Protein AF-A0A844EEK7-F1 (afdb_monomer_lite)

InterPro domains:
  IPR005046 Protein of unknown function DUF285 [PF03382] (4-53)
  IPR011889 Bacterial surface protein 26-residue repeat [TIGR02167] (5-18)
  IPR011889 Bacterial surface protein 26-residue repeat [TIGR02167] (20-44)
  IPR032675 Leucine-rich repeat domain superfamily [G3DSA:3.80.10.10] (2-76)

Radius of gyration: 12.38 Å; chains: 1; bounding box: 26×25×35 Å

Foldseek 3Di:
DDEDDCVPDDQQQPQELDLVQEQPAPAQEYECQNDACPNHPYQACVHPNVQNHAYYHYHPRDDDDPRNCDHDHDPPPDDD

Secondary structure (DSSP, 8-state):
-PPP--TT---TT--B-TTTTTT-TT--EEEETT---TT--B-TTTTTT-TT--EEEE-TT----TTS-PPPPPSSS---

Structure (mmCIF, N/CA/C/O backbone):
data_AF-A0A844EEK7-F1
#
_entry.id   AF-A0A844EEK7-F1
#
loop_
_atom_site.group_PDB
_atom_site.id
_atom_site.type_symbol
_atom_site.label_atom_id
_atom_site.label_alt_id
_atom_site.label_comp_id
_atom_site.label_asym_id
_atom_site.label_entity_id
_atom_site.label_seq_id
_atom_site.pdbx_PDB_ins_code
_atom_site.Cartn_x
_atom_site.Cartn_y
_atom_site.Cartn_z
_atom_site.occupancy
_atom_site.B_iso_or_equiv
_atom_site.auth_seq_id
_atom_site.auth_comp_id
_atom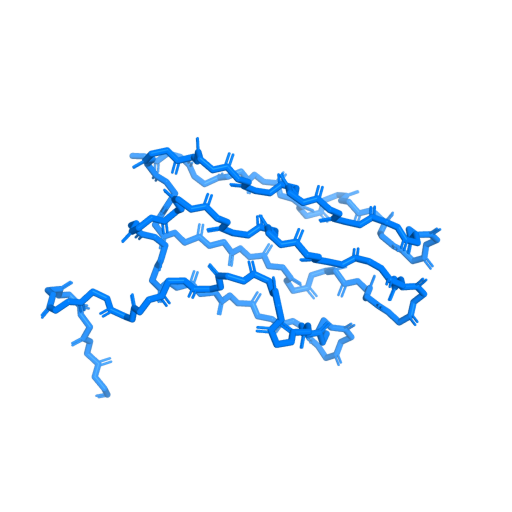_site.auth_asym_id
_atom_site.auth_atom_id
_atom_site.pdbx_PDB_model_num
ATOM 1 N N . PRO A 1 1 ? -15.853 2.956 10.737 1.00 55.03 1 PRO A N 1
ATOM 2 C CA . PRO A 1 1 ? -14.696 3.263 9.869 1.00 55.03 1 PRO A CA 1
ATOM 3 C C . PRO A 1 1 ? -14.877 2.640 8.482 1.00 55.03 1 PRO A C 1
ATOM 5 O O . PRO A 1 1 ? -15.137 1.446 8.378 1.00 55.03 1 PRO A O 1
ATOM 8 N N . GLU A 1 2 ? -14.829 3.470 7.443 1.00 64.56 2 GLU A N 1
ATOM 9 C CA . GLU A 1 2 ? -14.958 3.022 6.055 1.00 64.56 2 GLU A CA 1
ATOM 10 C C . GLU A 1 2 ? -13.582 2.600 5.533 1.00 64.56 2 GLU A C 1
ATOM 12 O O . GLU A 1 2 ? -12.598 3.320 5.706 1.00 64.56 2 GLU A O 1
ATOM 17 N N . ASN A 1 3 ? -13.505 1.413 4.931 1.00 79.06 3 ASN A N 1
ATOM 18 C CA . ASN A 1 3 ? -12.307 0.984 4.217 1.00 79.06 3 ASN A CA 1
ATOM 19 C C . ASN A 1 3 ? -12.339 1.590 2.808 1.00 79.06 3 ASN A C 1
ATOM 21 O O . ASN A 1 3 ? -13.410 1.594 2.195 1.00 79.06 3 ASN A O 1
ATOM 25 N N . PRO A 1 4 ? -11.204 2.064 2.269 1.00 86.69 4 PRO A N 1
ATOM 26 C CA . PRO A 1 4 ? -11.173 2.583 0.909 1.00 86.69 4 PRO A CA 1
ATOM 27 C C . PRO A 1 4 ? -11.519 1.476 -0.098 1.00 86.69 4 PRO A C 1
ATOM 29 O O . PRO A 1 4 ? -10.965 0.377 -0.034 1.00 86.69 4 PRO A O 1
ATOM 32 N N . ASP A 1 5 ? -12.413 1.770 -1.045 1.00 93.06 5 ASP A N 1
ATOM 33 C CA . ASP A 1 5 ? -12.643 0.900 -2.201 1.00 93.06 5 ASP A CA 1
ATOM 34 C C . ASP A 1 5 ? -11.518 1.103 -3.222 1.00 93.06 5 ASP A C 1
ATOM 36 O O . ASP A 1 5 ? -11.417 2.141 -3.879 1.00 93.06 5 ASP A O 1
ATOM 40 N N . LEU A 1 6 ? -10.658 0.093 -3.338 1.00 94.62 6 LEU A N 1
ATOM 41 C CA . LEU A 1 6 ? -9.511 0.082 -4.242 1.00 94.62 6 LEU A CA 1
ATOM 42 C C . LEU A 1 6 ? -9.711 -0.837 -5.450 1.00 94.62 6 LEU A C 1
ATOM 44 O O . LEU A 1 6 ? -8.788 -1.004 -6.247 1.00 94.62 6 LEU A O 1
ATOM 48 N N . SER A 1 7 ? -10.905 -1.409 -5.627 1.00 94.94 7 SER A N 1
ATOM 49 C CA . SER A 1 7 ? -11.185 -2.445 -6.635 1.00 94.94 7 SER A CA 1
ATOM 50 C C . SER A 1 7 ? -10.913 -2.007 -8.079 1.00 94.94 7 SER A C 1
ATOM 52 O O . SER A 1 7 ? -10.680 -2.841 -8.952 1.00 94.94 7 SER A O 1
ATOM 54 N N . ARG A 1 8 ? -10.912 -0.693 -8.338 1.00 96.50 8 ARG A N 1
ATOM 55 C CA . ARG A 1 8 ? -10.684 -0.099 -9.665 1.00 96.50 8 ARG A CA 1
ATOM 56 C C . ARG A 1 8 ? -9.236 0.314 -9.934 1.00 96.50 8 ARG A C 1
ATOM 58 O O . ARG A 1 8 ? -8.954 0.808 -11.024 1.00 96.50 8 ARG A O 1
ATOM 65 N N . PHE A 1 9 ? -8.331 0.153 -8.969 1.00 96.12 9 PHE A N 1
ATOM 66 C CA . PHE A 1 9 ? -6.925 0.505 -9.153 1.00 96.12 9 PHE A CA 1
ATOM 67 C C . PHE A 1 9 ? -6.240 -0.502 -10.080 1.00 96.12 9 PHE A C 1
ATOM 69 O O . PHE A 1 9 ? -6.263 -1.706 -9.834 1.00 96.12 9 PHE A O 1
ATOM 76 N N . ASP A 1 10 ? -5.600 0.013 -11.130 1.00 97.19 10 ASP A N 1
ATOM 77 C CA . ASP A 1 10 ? -4.689 -0.744 -11.985 1.00 97.19 10 ASP A CA 1
ATOM 78 C C . ASP A 1 10 ? -3.246 -0.405 -11.603 1.00 97.19 10 ASP A C 1
ATOM 80 O O . ASP A 1 10 ? -2.719 0.645 -11.974 1.00 97.19 10 ASP A O 1
ATOM 84 N N . THR A 1 11 ? -2.605 -1.289 -10.840 1.00 97.94 11 THR A N 1
ATOM 85 C CA . THR A 1 11 ? -1.240 -1.064 -10.344 1.00 97.94 11 THR A CA 1
ATOM 86 C C . THR A 1 11 ? -0.164 -1.719 -11.205 1.00 97.94 11 THR A C 1
ATOM 88 O O . THR A 1 11 ? 1.016 -1.605 -10.883 1.00 97.94 11 THR A O 1
ATOM 91 N N . ARG A 1 12 ? -0.520 -2.342 -12.339 1.00 97.88 12 ARG A N 1
ATOM 92 C CA . ARG A 1 12 ? 0.409 -3.143 -13.165 1.00 97.88 12 ARG A CA 1
ATOM 93 C C . ARG A 1 12 ? 1.613 -2.364 -13.686 1.00 97.88 12 ARG A C 1
ATOM 95 O O . ARG A 1 12 ? 2.606 -2.969 -14.064 1.00 97.88 12 ARG A O 1
ATOM 102 N N . LYS A 1 13 ? 1.536 -1.034 -13.751 1.00 98.25 13 LYS A N 1
ATOM 103 C CA . LYS A 1 13 ? 2.632 -0.157 -14.208 1.00 98.25 13 LYS A CA 1
ATOM 104 C C . LYS A 1 13 ? 3.240 0.692 -13.091 1.00 98.25 13 LYS A C 1
ATOM 106 O O . LYS A 1 13 ? 4.096 1.528 -13.367 1.00 98.25 13 LYS A O 1
ATOM 111 N N . VAL A 1 14 ? 2.779 0.529 -11.855 1.00 98.31 14 VAL A N 1
ATOM 112 C CA . VAL A 1 14 ? 3.268 1.314 -10.723 1.00 98.31 14 VAL A CA 1
ATOM 113 C C . VAL A 1 14 ? 4.650 0.805 -10.334 1.00 98.31 14 VAL A C 1
ATOM 115 O O . VAL A 1 14 ? 4.843 -0.389 -10.133 1.00 98.31 14 VAL A O 1
ATOM 118 N N . THR A 1 15 ? 5.604 1.725 -10.211 1.00 98.50 15 THR A N 1
ATOM 119 C CA . THR A 1 15 ? 6.972 1.426 -9.762 1.00 98.50 15 THR A CA 1
ATOM 120 C C . THR A 1 15 ? 7.244 1.910 -8.338 1.00 98.50 15 THR A C 1
ATOM 122 O O . THR A 1 15 ? 8.163 1.427 -7.683 1.00 98.50 15 THR A O 1
ATOM 125 N N . ASN A 1 16 ? 6.429 2.829 -7.816 1.00 98.31 16 ASN A N 1
ATOM 126 C CA . ASN A 1 16 ? 6.621 3.436 -6.505 1.00 98.31 16 ASN A CA 1
ATOM 127 C C . ASN A 1 16 ? 5.303 3.464 -5.715 1.00 98.31 16 ASN A C 1
ATOM 129 O O . ASN A 1 16 ? 4.337 4.094 -6.140 1.00 98.31 16 ASN A O 1
ATOM 133 N N . MET A 1 17 ? 5.290 2.786 -4.568 1.00 98.31 17 MET A N 1
ATOM 134 C CA . MET A 1 17 ? 4.208 2.749 -3.577 1.00 98.31 17 MET A CA 1
ATOM 135 C C . MET A 1 17 ? 4.676 3.271 -2.203 1.00 98.31 17 MET A C 1
ATOM 137 O O . MET A 1 17 ? 4.120 2.906 -1.165 1.00 98.31 17 MET A O 1
ATOM 141 N N . PHE A 1 18 ? 5.718 4.111 -2.176 1.00 98.25 18 PHE A N 1
ATOM 142 C CA . PHE A 1 18 ? 6.243 4.734 -0.961 1.00 98.25 18 PHE A CA 1
ATOM 143 C C . PHE A 1 18 ? 5.127 5.407 -0.157 1.00 98.25 18 PHE A C 1
ATOM 145 O O . PHE A 1 18 ? 4.408 6.259 -0.679 1.00 98.25 18 PHE A O 1
ATOM 152 N N . ALA A 1 19 ? 5.017 5.040 1.123 1.00 97.38 19 ALA A N 1
ATOM 153 C CA . ALA A 1 19 ? 4.086 5.642 2.079 1.00 97.38 19 ALA A CA 1
ATOM 154 C C . ALA A 1 19 ? 2.606 5.707 1.629 1.00 97.38 19 ALA A C 1
ATOM 156 O O . ALA A 1 19 ? 1.866 6.551 2.130 1.00 97.38 19 ALA A O 1
ATOM 157 N N . MET A 1 20 ? 2.162 4.831 0.715 1.00 96.62 20 MET A N 1
ATOM 158 C CA . MET A 1 20 ? 0.832 4.918 0.088 1.00 96.62 20 MET A CA 1
ATOM 159 C C . MET A 1 20 ? -0.336 4.904 1.088 1.00 96.62 20 MET A C 1
ATOM 161 O O . MET A 1 20 ? -1.336 5.577 0.851 1.00 96.62 20 MET A O 1
ATOM 165 N N . PHE A 1 21 ? -0.208 4.174 2.198 1.00 95.38 21 PHE A N 1
ATOM 166 C CA . PHE A 1 21 ? -1.234 4.071 3.239 1.00 95.38 21 PHE A CA 1
ATOM 167 C C . PHE A 1 21 ? -0.824 4.718 4.563 1.00 95.38 21 PHE A C 1
ATOM 169 O O . PHE A 1 21 ? -1.552 4.612 5.531 1.00 95.38 21 PHE A O 1
ATOM 176 N N . ARG A 1 22 ? 0.286 5.459 4.607 1.00 95.38 22 ARG A N 1
ATOM 177 C CA . ARG A 1 22 ? 0.859 5.994 5.845 1.00 95.38 22 ARG A CA 1
ATOM 178 C C . ARG A 1 22 ? -0.122 6.860 6.649 1.00 95.38 22 ARG A C 1
ATOM 180 O O . ARG A 1 22 ? -0.610 7.876 6.154 1.00 95.38 22 ARG A O 1
ATOM 187 N N . ASN A 1 23 ? -0.215 6.570 7.948 1.00 94.25 23 ASN A N 1
ATOM 188 C CA . ASN A 1 23 ? -0.898 7.375 8.963 1.00 94.25 23 ASN A CA 1
ATOM 189 C C . ASN A 1 23 ? -2.395 7.566 8.668 1.00 94.25 23 ASN A C 1
ATOM 191 O O . ASN A 1 23 ? -2.895 8.694 8.667 1.00 94.25 23 ASN A O 1
ATOM 195 N N . ILE A 1 24 ? -3.109 6.464 8.436 1.00 92.12 24 ILE A N 1
ATOM 196 C CA . ILE A 1 24 ? -4.567 6.404 8.316 1.00 92.12 24 ILE A CA 1
ATOM 197 C C . ILE A 1 24 ? -5.138 5.882 9.650 1.00 92.12 24 ILE A C 1
ATOM 199 O O . ILE A 1 24 ? -5.258 4.671 9.851 1.00 92.12 24 ILE A O 1
ATOM 203 N N . PRO A 1 25 ? -5.557 6.768 10.583 1.00 85.75 25 PRO A N 1
ATOM 204 C CA . PRO A 1 25 ? -5.806 6.399 11.985 1.00 85.75 25 PRO A CA 1
ATOM 205 C C . PRO A 1 25 ? -6.929 5.381 12.201 1.00 85.75 25 PRO A C 1
ATOM 207 O O . PRO A 1 25 ? -7.000 4.753 13.249 1.00 85.75 25 PRO A O 1
ATOM 210 N N . ASN A 1 26 ? -7.819 5.216 11.224 1.00 88.81 26 ASN A N 1
ATOM 211 C CA . ASN A 1 26 ? -9.002 4.363 11.321 1.00 88.81 26 ASN A CA 1
ATOM 212 C C . ASN A 1 26 ? -8.962 3.164 10.361 1.00 88.81 26 ASN A C 1
ATOM 214 O O . ASN A 1 26 ? -9.976 2.478 10.203 1.00 88.81 26 ASN A O 1
ATOM 218 N N . LEU A 1 27 ? -7.821 2.918 9.706 1.00 90.69 27 LEU A N 1
ATOM 219 C CA . LEU A 1 27 ? -7.662 1.782 8.809 1.00 90.69 27 LEU A CA 1
ATOM 220 C C . LEU A 1 27 ? -7.529 0.506 9.638 1.00 90.69 27 LEU A C 1
ATOM 222 O O . LEU A 1 27 ? -6.539 0.319 10.333 1.00 90.69 27 LEU A O 1
ATOM 226 N N . THR A 1 28 ? -8.539 -0.360 9.579 1.00 91.06 28 THR A N 1
ATOM 227 C CA . THR A 1 28 ? -8.540 -1.645 10.306 1.00 91.06 28 THR A CA 1
ATOM 228 C C . THR A 1 28 ? -8.385 -2.835 9.373 1.00 91.06 28 THR A C 1
ATOM 230 O O . THR A 1 28 ? -7.790 -3.850 9.741 1.00 91.06 28 THR A O 1
ATOM 233 N N . SER A 1 29 ? -8.866 -2.696 8.137 1.00 91.94 29 SER A N 1
ATOM 234 C CA . SER A 1 29 ? -8.690 -3.700 7.103 1.00 91.94 29 SER A CA 1
ATOM 235 C C . SER A 1 29 ? -8.463 -3.080 5.735 1.00 91.94 29 SER A C 1
ATOM 237 O O . SER A 1 29 ? -9.024 -2.030 5.428 1.00 91.94 29 SER A O 1
ATOM 239 N N . LEU A 1 30 ? -7.685 -3.761 4.903 1.00 94.00 30 LEU A N 1
ATOM 240 C CA . LEU A 1 30 ? -7.384 -3.328 3.547 1.00 94.00 30 LEU A CA 1
ATOM 241 C C . LEU A 1 30 ? -7.418 -4.526 2.594 1.00 94.00 30 LEU A C 1
ATOM 243 O O . LEU A 1 30 ? -6.830 -5.575 2.875 1.00 94.00 30 LEU A O 1
ATOM 247 N N . ASP A 1 31 ? -8.124 -4.374 1.475 1.00 96.19 31 ASP A N 1
ATOM 248 C CA . ASP A 1 31 ? -8.145 -5.363 0.399 1.00 96.19 31 ASP A CA 1
ATOM 249 C C . ASP A 1 31 ? -7.224 -4.898 -0.732 1.00 96.19 31 ASP A C 1
ATOM 251 O O . ASP A 1 31 ? -7.525 -3.935 -1.431 1.00 96.19 31 ASP A O 1
ATOM 255 N N . LEU A 1 32 ? -6.090 -5.583 -0.881 1.00 96.69 32 LEU A N 1
ATOM 256 C CA . LEU A 1 32 ? -5.114 -5.392 -1.955 1.00 96.69 32 LEU A CA 1
ATOM 257 C C . LEU A 1 32 ? -5.137 -6.575 -2.932 1.00 96.69 32 LEU A C 1
ATOM 259 O O . LEU A 1 32 ? -4.146 -6.853 -3.605 1.00 96.69 32 LEU A O 1
ATOM 263 N N . SER A 1 33 ? -6.242 -7.321 -3.009 1.00 97.06 33 SER A N 1
ATOM 264 C CA . SER A 1 33 ? -6.311 -8.510 -3.866 1.00 97.06 33 SER A CA 1
ATOM 265 C C . SER A 1 33 ? -6.200 -8.218 -5.360 1.00 97.06 33 SER A C 1
ATOM 267 O O . SER A 1 33 ? -5.775 -9.098 -6.106 1.00 97.06 33 SER A O 1
ATOM 269 N N . ASN A 1 34 ? -6.515 -6.995 -5.794 1.00 97.31 34 ASN A N 1
ATOM 270 C CA . ASN A 1 34 ? -6.324 -6.535 -7.170 1.00 97.31 34 ASN A CA 1
ATOM 271 C C . ASN A 1 34 ? -4.952 -5.894 -7.427 1.00 97.31 34 ASN A C 1
ATOM 273 O O . ASN A 1 34 ? -4.675 -5.524 -8.568 1.00 97.31 34 ASN A O 1
ATOM 277 N N . PHE A 1 35 ? -4.108 -5.730 -6.404 1.00 97.88 35 PHE A N 1
ATOM 278 C CA . PHE A 1 35 ? -2.797 -5.119 -6.592 1.00 97.88 35 PHE A CA 1
ATOM 279 C C . PHE A 1 35 ? -1.843 -6.109 -7.264 1.00 97.88 35 PHE A C 1
ATOM 281 O O . PHE A 1 35 ? -1.664 -7.248 -6.836 1.00 97.88 35 PHE A O 1
ATOM 288 N N . ASP A 1 36 ? -1.197 -5.620 -8.311 1.00 98.31 36 ASP A N 1
ATOM 289 C CA . ASP A 1 36 ? -0.004 -6.192 -8.913 1.00 98.31 36 ASP A CA 1
ATOM 290 C C . ASP A 1 36 ? 1.200 -5.359 -8.471 1.00 98.31 36 ASP A C 1
ATOM 292 O O . ASP A 1 36 ? 1.274 -4.161 -8.772 1.00 98.31 36 ASP A O 1
ATOM 296 N N . THR A 1 37 ? 2.107 -5.974 -7.712 1.00 97.81 37 THR A N 1
ATOM 297 C CA . THR A 1 37 ? 3.311 -5.313 -7.202 1.00 97.81 37 THR A CA 1
ATOM 298 C C . THR A 1 37 ? 4.589 -5.747 -7.914 1.00 97.81 37 THR A C 1
ATOM 300 O O . THR A 1 37 ? 5.680 -5.377 -7.484 1.00 97.81 37 THR A O 1
ATOM 303 N N . HIS A 1 38 ? 4.493 -6.480 -9.028 1.00 97.38 38 HIS A N 1
ATOM 304 C CA . HIS A 1 38 ? 5.659 -7.065 -9.694 1.00 97.38 38 HIS A CA 1
ATOM 305 C C . HIS A 1 38 ? 6.634 -6.017 -10.254 1.00 97.38 38 HIS A C 1
ATOM 307 O O . HIS A 1 38 ? 7.841 -6.236 -10.276 1.00 97.38 38 HIS A O 1
ATOM 313 N N . ASN A 1 39 ? 6.114 -4.861 -10.672 1.00 98.12 39 ASN A N 1
ATOM 314 C CA . ASN A 1 39 ? 6.920 -3.748 -11.185 1.00 98.12 39 ASN A CA 1
ATOM 315 C C . ASN A 1 39 ? 7.324 -2.733 -10.103 1.00 98.12 39 ASN A C 1
ATOM 317 O O . ASN A 1 39 ? 8.038 -1.774 -10.400 1.00 98.12 39 ASN A O 1
ATOM 321 N N . VAL A 1 40 ? 6.878 -2.918 -8.857 1.00 98.38 40 VAL A N 1
ATOM 322 C CA . VAL A 1 40 ? 7.113 -1.960 -7.775 1.00 98.38 40 VAL A CA 1
ATOM 323 C C . VAL A 1 40 ? 8.517 -2.147 -7.210 1.00 98.38 40 VAL A C 1
ATOM 325 O O . VAL A 1 40 ? 8.858 -3.195 -6.672 1.00 98.38 40 VAL A O 1
ATOM 328 N N . THR A 1 41 ? 9.322 -1.091 -7.278 1.00 98.00 41 THR A N 1
ATOM 329 C CA . THR A 1 41 ? 10.694 -1.055 -6.757 1.00 98.00 41 THR A CA 1
ATOM 330 C C . THR A 1 41 ? 10.795 -0.378 -5.392 1.00 98.00 41 THR A C 1
ATOM 332 O O . THR A 1 41 ? 11.838 -0.443 -4.747 1.00 98.00 41 THR A O 1
ATOM 335 N N . THR A 1 42 ? 9.743 0.310 -4.939 1.00 98.38 42 THR A N 1
ATOM 336 C CA . THR A 1 42 ? 9.749 1.039 -3.663 1.00 98.38 42 THR A CA 1
ATOM 337 C C . THR A 1 42 ? 8.418 0.885 -2.940 1.00 98.38 42 THR A C 1
ATOM 339 O O . THR A 1 42 ? 7.388 1.314 -3.452 1.00 98.38 42 THR A O 1
ATOM 342 N N . MET A 1 43 ? 8.450 0.314 -1.733 1.00 98.31 43 MET A N 1
ATOM 343 C CA . MET A 1 43 ? 7.296 0.202 -0.822 1.00 98.31 43 MET A CA 1
ATOM 344 C C . MET A 1 43 ? 7.642 0.631 0.610 1.00 98.31 43 MET A C 1
ATOM 346 O O . MET A 1 43 ? 6.911 0.331 1.553 1.00 98.31 43 MET A O 1
ATOM 350 N N . THR A 1 44 ? 8.776 1.307 0.802 1.00 98.38 44 THR A N 1
ATOM 351 C CA . THR A 1 44 ? 9.229 1.739 2.124 1.00 98.38 44 THR A CA 1
ATOM 352 C C . THR A 1 44 ? 8.153 2.576 2.813 1.00 98.38 44 THR A C 1
ATOM 354 O O . THR A 1 44 ? 7.519 3.432 2.188 1.00 98.38 44 THR A O 1
ATOM 357 N N . ASP A 1 45 ? 7.949 2.327 4.107 1.00 98.06 45 ASP A N 1
ATOM 358 C CA . ASP A 1 45 ? 7.012 3.067 4.960 1.00 98.06 45 ASP A CA 1
ATOM 359 C C . ASP A 1 45 ? 5.539 3.035 4.487 1.00 98.06 45 ASP A C 1
ATOM 361 O O . ASP A 1 45 ? 4.738 3.842 4.962 1.00 98.06 45 ASP A O 1
ATOM 365 N N . MET A 1 46 ? 5.159 2.104 3.598 1.00 97.69 46 MET A N 1
ATOM 366 C CA . MET A 1 46 ? 3.810 1.992 3.019 1.00 97.69 46 MET A CA 1
ATOM 367 C C . MET A 1 46 ? 2.683 2.004 4.061 1.00 97.69 46 MET A C 1
ATOM 369 O O . MET A 1 46 ? 1.683 2.666 3.811 1.00 97.69 46 MET A O 1
ATOM 373 N N . PHE A 1 47 ? 2.871 1.347 5.211 1.00 96.75 47 PHE A N 1
ATOM 374 C CA . PHE A 1 47 ? 1.900 1.245 6.316 1.00 96.75 47 PHE A CA 1
ATOM 375 C C . PHE A 1 47 ? 2.371 1.934 7.604 1.00 96.75 47 PHE A C 1
ATOM 377 O O . PHE A 1 47 ? 1.945 1.621 8.719 1.00 96.75 47 PHE A O 1
ATOM 384 N N . LYS A 1 48 ? 3.338 2.849 7.494 1.00 96.38 48 LYS A N 1
ATOM 385 C CA . LYS A 1 48 ? 3.925 3.491 8.670 1.00 96.38 48 LYS A CA 1
ATOM 386 C C . LYS A 1 48 ? 2.851 4.242 9.460 1.00 96.38 48 LYS A C 1
ATOM 388 O O . LYS A 1 48 ? 2.127 5.055 8.903 1.00 96.38 48 LYS A O 1
ATOM 393 N N . GLN A 1 49 ? 2.831 4.032 10.777 1.00 94.19 49 GLN A N 1
ATOM 394 C CA . GLN A 1 49 ? 1.862 4.628 11.712 1.00 94.19 49 GLN A CA 1
ATOM 395 C C . GLN A 1 49 ? 0.407 4.135 11.549 1.00 94.19 49 GLN A C 1
ATOM 397 O O . GLN A 1 49 ? -0.468 4.666 12.227 1.00 94.19 49 GLN A O 1
ATOM 402 N N . ASP A 1 50 ? 0.142 3.081 10.767 1.00 92.12 50 ASP A N 1
ATOM 403 C CA . ASP A 1 50 ? -1.186 2.444 10.691 1.00 92.12 50 ASP A CA 1
ATOM 404 C C . ASP A 1 50 ? -1.380 1.395 11.789 1.00 92.12 50 ASP A C 1
ATOM 406 O O . ASP A 1 50 ? -1.602 0.217 11.529 1.00 92.12 50 ASP A O 1
ATOM 410 N N . THR A 1 51 ? -1.293 1.806 13.052 1.00 90.06 51 THR A N 1
ATOM 411 C CA . THR A 1 51 ? -1.278 0.884 14.207 1.00 90.06 51 THR A CA 1
ATOM 412 C C . THR A 1 51 ? -2.569 0.086 14.409 1.00 90.06 51 THR A C 1
ATOM 414 O O . THR A 1 51 ? -2.589 -0.834 15.219 1.00 90.06 51 THR A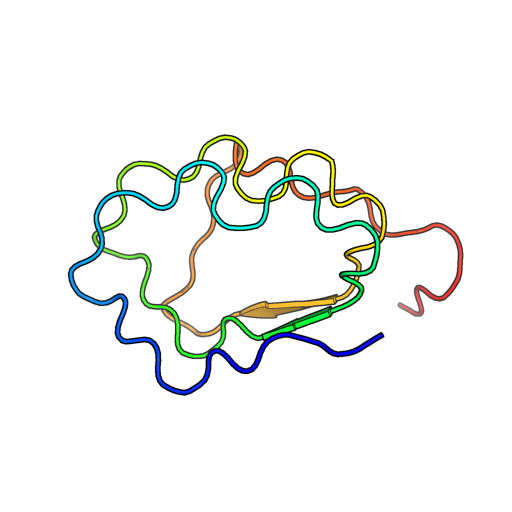 O 1
ATOM 417 N N . ASN A 1 52 ? -3.647 0.442 13.707 1.00 89.94 52 ASN A N 1
ATOM 418 C CA . ASN A 1 52 ? -4.945 -0.228 13.791 1.00 89.94 52 ASN A CA 1
ATOM 419 C C . ASN A 1 52 ? -5.184 -1.236 12.653 1.00 89.94 52 ASN A C 1
ATOM 421 O O . ASN A 1 52 ? -6.158 -1.991 12.722 1.00 89.94 52 ASN A O 1
ATOM 425 N N . LEU A 1 53 ? -4.325 -1.268 11.623 1.00 90.75 53 LEU A N 1
ATOM 426 C CA . LEU A 1 53 ? -4.463 -2.194 10.501 1.00 90.75 53 LEU A CA 1
ATOM 427 C C . LEU A 1 53 ? -4.107 -3.602 10.974 1.00 90.75 53 LEU A C 1
ATOM 429 O O . LEU A 1 53 ? -2.975 -3.873 11.349 1.00 90.75 53 LEU A O 1
ATOM 433 N N . TRP A 1 54 ? -5.071 -4.514 10.924 1.00 89.62 54 TRP A N 1
ATOM 434 C CA . TRP A 1 54 ? -4.880 -5.880 11.419 1.00 89.62 54 TRP A CA 1
ATOM 435 C C . TRP A 1 54 ? -5.265 -6.953 10.417 1.00 89.62 54 TRP A C 1
ATOM 437 O O . TRP A 1 54 ? -4.840 -8.101 10.527 1.00 89.62 54 TRP A O 1
ATOM 447 N N . LYS A 1 55 ? -6.060 -6.574 9.417 1.00 90.31 55 LYS A N 1
ATOM 448 C CA . LYS A 1 55 ? -6.490 -7.467 8.353 1.00 90.31 55 LYS A CA 1
ATOM 449 C C . LYS A 1 55 ? -6.023 -6.940 7.008 1.00 90.31 55 LYS A C 1
ATOM 451 O O . LYS A 1 55 ? -6.522 -5.933 6.51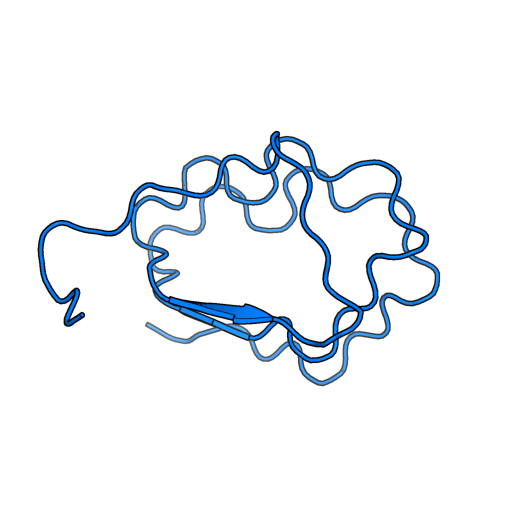4 1.00 90.31 55 LYS A O 1
ATOM 456 N N . LEU A 1 56 ? -5.122 -7.680 6.380 1.00 92.81 56 LEU A N 1
ATOM 457 C CA . LEU A 1 56 ? -4.687 -7.423 5.017 1.00 92.81 56 LEU A CA 1
ATOM 458 C C . LEU A 1 56 ? -5.069 -8.608 4.137 1.00 92.81 56 LEU A C 1
ATOM 460 O O . LEU A 1 56 ? -4.703 -9.746 4.430 1.00 92.81 56 LEU A O 1
ATOM 464 N N . LYS A 1 57 ? -5.810 -8.352 3.062 1.00 95.25 57 LYS A N 1
ATOM 465 C CA . LYS A 1 57 ? -6.090 -9.360 2.038 1.00 95.25 57 LYS A CA 1
ATOM 466 C C . LYS A 1 57 ? -5.172 -9.116 0.847 1.00 95.25 57 LYS A C 1
ATOM 468 O O . LYS A 1 57 ? -5.193 -8.036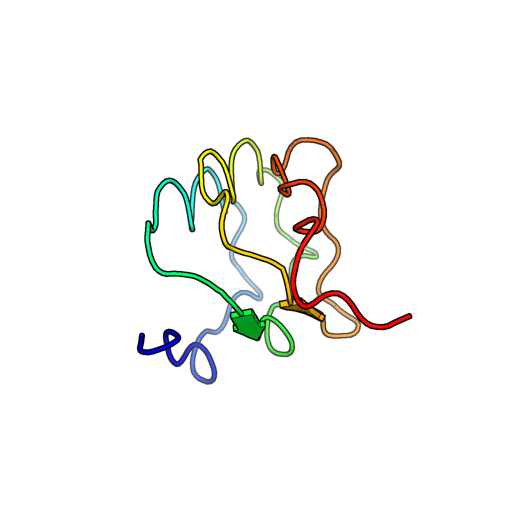 0.266 1.00 95.25 57 LYS A O 1
ATOM 473 N N . LEU A 1 58 ? -4.381 -10.126 0.497 1.00 96.31 58 LEU A N 1
ATOM 474 C CA . LEU A 1 58 ? -3.435 -10.086 -0.616 1.00 96.31 58 LEU A CA 1
ATOM 475 C C . LEU A 1 58 ? -3.903 -10.996 -1.751 1.00 96.31 58 LEU A C 1
ATOM 477 O O . LEU A 1 58 ? -4.498 -12.050 -1.518 1.00 96.31 58 LEU A O 1
ATOM 481 N N . GLY A 1 59 ? -3.639 -10.564 -2.981 1.00 96.06 59 GLY A N 1
ATOM 482 C CA . GLY A 1 59 ? -3.800 -11.368 -4.189 1.00 96.06 59 GLY A CA 1
ATOM 483 C C . GLY A 1 59 ? -2.500 -12.087 -4.536 1.00 96.06 59 GLY A C 1
ATOM 484 O O . GLY A 1 59 ? -1.451 -11.797 -3.967 1.00 96.06 59 GLY A O 1
ATOM 485 N N . SER A 1 60 ? -2.543 -12.991 -5.514 1.00 96.62 60 SER A N 1
ATOM 486 C CA . SER A 1 60 ? -1.364 -13.761 -5.944 1.00 96.62 60 SER A CA 1
ATOM 487 C C . SER A 1 60 ? -0.203 -12.895 -6.446 1.00 96.62 60 SER A C 1
ATOM 489 O O . SER A 1 60 ? 0.945 -13.318 -6.370 1.00 96.62 60 SER A O 1
ATOM 491 N N . ASN A 1 61 ? -0.500 -11.694 -6.949 1.00 97.19 61 ASN A N 1
ATOM 492 C CA . ASN A 1 61 ? 0.491 -10.770 -7.509 1.00 97.19 61 ASN A CA 1
ATOM 493 C C . ASN A 1 61 ? 0.903 -9.668 -6.519 1.00 97.19 61 ASN A C 1
ATOM 495 O O . ASN A 1 61 ? 1.737 -8.829 -6.854 1.00 97.19 61 ASN A O 1
ATOM 499 N N . ALA A 1 62 ? 0.328 -9.6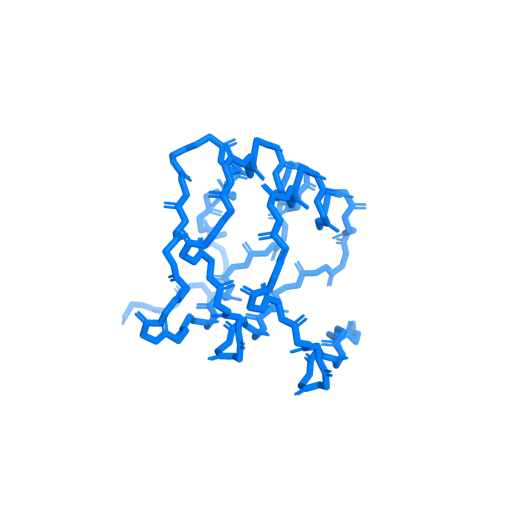62 -5.313 1.00 97.06 62 ALA A N 1
ATOM 500 C CA . ALA A 1 62 ? 0.642 -8.701 -4.270 1.00 97.06 62 ALA A CA 1
ATOM 501 C C . ALA A 1 62 ? 1.701 -9.292 -3.330 1.00 97.06 62 ALA A C 1
ATOM 503 O O . ALA A 1 62 ? 1.395 -9.988 -2.362 1.00 97.06 62 ALA A O 1
ATOM 504 N N . VAL A 1 63 ? 2.965 -9.002 -3.621 1.00 95.88 63 VAL A N 1
ATOM 505 C CA . VAL A 1 63 ? 4.111 -9.316 -2.759 1.00 95.88 63 VAL A CA 1
ATOM 506 C C . VAL A 1 63 ? 4.586 -8.034 -2.083 1.00 95.88 63 VAL A C 1
ATOM 508 O O . VAL A 1 63 ? 4.831 -7.036 -2.758 1.00 95.88 63 VAL A O 1
ATOM 511 N N . LEU A 1 64 ? 4.717 -8.062 -0.756 1.00 95.44 64 LEU A N 1
ATOM 512 C CA . LEU A 1 64 ? 5.171 -6.927 0.047 1.00 95.44 64 LEU A CA 1
ATOM 513 C C . LEU A 1 64 ? 6.649 -7.053 0.420 1.00 95.44 64 LEU A C 1
ATOM 515 O O . LEU A 1 64 ? 7.134 -8.141 0.735 1.00 95.44 64 LEU A O 1
ATOM 519 N N . SER A 1 65 ? 7.359 -5.926 0.445 1.00 95.56 65 SER A N 1
ATOM 520 C CA . SER A 1 65 ? 8.729 -5.867 0.951 1.00 95.56 65 SER A CA 1
ATOM 521 C C . SER A 1 65 ? 8.773 -5.787 2.484 1.00 95.56 65 SER A C 1
ATOM 523 O O . SER A 1 65 ? 7.813 -5.397 3.158 1.00 95.56 65 SER A O 1
ATOM 525 N N . ARG A 1 66 ? 9.929 -6.148 3.058 1.00 94.62 66 ARG A N 1
ATOM 526 C CA . ARG A 1 66 ? 10.148 -6.175 4.518 1.00 94.62 66 ARG A CA 1
ATOM 527 C C . ARG A 1 66 ? 10.090 -4.791 5.175 1.00 94.62 66 ARG A C 1
ATOM 529 O O . ARG A 1 66 ? 9.882 -4.689 6.378 1.00 94.62 66 ARG A O 1
ATOM 536 N N . ASP A 1 67 ? 10.304 -3.729 4.410 1.00 96.94 67 ASP A N 1
ATOM 537 C CA . ASP A 1 67 ? 10.399 -2.341 4.871 1.00 96.94 67 ASP A CA 1
ATOM 538 C C . ASP A 1 67 ? 9.090 -1.545 4.726 1.00 96.94 67 ASP A C 1
ATOM 540 O O . ASP A 1 67 ? 9.069 -0.338 4.967 1.00 96.94 67 ASP A O 1
ATOM 544 N N . THR A 1 68 ? 7.983 -2.222 4.416 1.00 96.69 68 THR A N 1
ATOM 545 C CA . THR A 1 68 ? 6.629 -1.642 4.334 1.00 96.69 68 THR A CA 1
ATOM 546 C C . THR A 1 68 ? 6.104 -1.085 5.655 1.00 96.69 68 THR A C 1
ATOM 548 O O . THR A 1 68 ? 5.156 -0.305 5.646 1.00 96.69 68 THR A O 1
ATOM 551 N N . LYS A 1 69 ? 6.729 -1.444 6.787 1.00 96.62 69 LYS A N 1
ATOM 552 C CA . LYS A 1 69 ? 6.298 -1.078 8.149 1.00 96.62 69 LYS A CA 1
ATOM 553 C C . LYS A 1 69 ? 4.896 -1.584 8.488 1.00 96.62 69 LYS A C 1
ATOM 555 O O . LYS A 1 69 ? 4.137 -0.867 9.131 1.00 96.62 69 LYS A O 1
ATOM 560 N N . LEU A 1 70 ? 4.575 -2.814 8.072 1.00 93.50 70 LEU A N 1
ATOM 561 C CA . LEU A 1 70 ? 3.377 -3.499 8.554 1.00 93.50 70 LEU A CA 1
ATOM 562 C C . LEU A 1 70 ? 3.325 -3.435 10.093 1.00 93.50 70 LEU A C 1
ATOM 564 O O . LEU A 1 70 ? 4.346 -3.707 10.735 1.00 93.50 70 LEU A O 1
ATOM 568 N N . PRO A 1 71 ? 2.181 -3.049 10.679 1.00 89.56 71 PRO A N 1
ATOM 569 C CA . PRO A 1 71 ? 2.012 -3.055 12.124 1.00 89.56 71 PRO A CA 1
ATOM 570 C C . PRO A 1 71 ? 2.018 -4.491 12.659 1.00 89.56 71 PRO A C 1
ATOM 572 O O . PRO A 1 71 ? 1.741 -5.453 11.939 1.00 89.56 71 PRO A O 1
ATOM 575 N N . GLU A 1 72 ? 2.313 -4.632 13.947 1.00 85.50 72 GLU A N 1
ATOM 576 C CA . GLU A 1 72 ? 2.059 -5.886 14.652 1.00 85.50 72 GLU A CA 1
ATOM 577 C C . GLU A 1 72 ? 0.550 -6.153 14.712 1.00 85.50 72 GLU A C 1
ATOM 579 O O . GLU A 1 72 ? -0.256 -5.221 14.763 1.00 85.50 72 GLU A O 1
ATOM 584 N N . ALA A 1 73 ? 0.161 -7.430 14.716 1.00 79.12 73 ALA A N 1
ATOM 585 C CA . ALA A 1 73 ? -1.237 -7.789 14.910 1.00 79.12 73 ALA A CA 1
ATOM 586 C C . ALA A 1 73 ? -1.734 -7.209 16.252 1.00 79.12 73 ALA A C 1
ATOM 588 O O . ALA A 1 73 ? -1.040 -7.348 17.265 1.00 79.12 73 ALA A O 1
ATOM 589 N N . PRO A 1 74 ? -2.918 -6.578 16.310 1.00 72.12 74 PRO A N 1
ATOM 590 C CA . PRO A 1 74 ? -3.428 -6.033 17.552 1.00 72.12 74 PRO A CA 1
ATOM 591 C C . PRO A 1 74 ? -3.665 -7.148 18.565 1.00 72.12 74 PRO A C 1
ATOM 593 O O . PRO A 1 74 ? -4.189 -8.216 18.241 1.00 72.12 74 PRO A O 1
ATOM 596 N N . ALA A 1 75 ? -3.359 -6.851 19.827 1.00 69.75 75 ALA A N 1
ATOM 597 C CA . ALA A 1 75 ? -3.608 -7.758 20.944 1.00 69.75 75 ALA A CA 1
ATOM 598 C C . ALA A 1 75 ? -5.105 -8.076 21.151 1.00 69.75 75 ALA A C 1
ATOM 600 O O . ALA A 1 75 ? -5.441 -9.093 21.751 1.00 69.75 75 ALA A O 1
ATOM 601 N N . PHE A 1 76 ? -6.010 -7.227 20.651 1.00 66.31 76 PHE A N 1
ATOM 602 C CA . PHE A 1 76 ? -7.458 -7.372 20.805 1.00 66.31 76 PHE A CA 1
ATOM 603 C C . PHE A 1 76 ? -8.130 -7.616 19.449 1.00 66.31 76 PHE A C 1
ATOM 605 O O . PHE A 1 76 ? -7.894 -6.878 18.497 1.00 66.31 76 PHE A O 1
ATOM 612 N N . GLY A 1 77 ? -8.994 -8.631 19.367 1.00 62.00 77 GLY A N 1
ATOM 613 C CA . GLY A 1 77 ? -9.759 -8.956 18.153 1.00 62.00 77 GLY A CA 1
ATOM 614 C C . GLY A 1 77 ? -9.064 -9.907 17.171 1.00 62.00 77 GLY A C 1
ATOM 615 O O . GLY A 1 77 ? -9.705 -10.363 16.227 1.00 62.00 77 GLY A O 1
ATOM 616 N N . THR A 1 78 ? -7.801 -10.273 17.414 1.00 63.31 78 THR A N 1
ATOM 617 C CA . THR A 1 78 ? -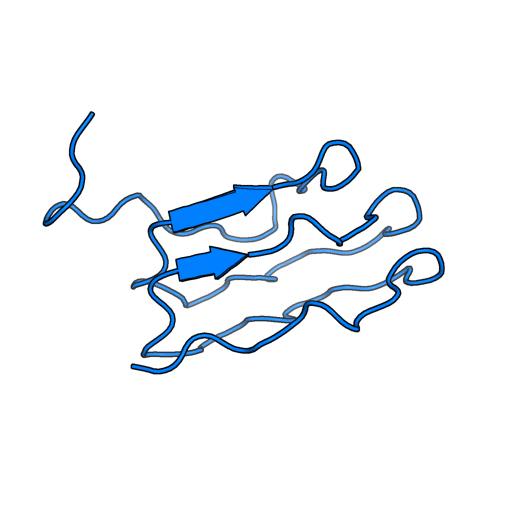7.105 -11.314 16.644 1.00 63.31 78 THR A CA 1
ATOM 618 C C . THR A 1 78 ? -7.587 -12.697 17.093 1.00 63.31 78 THR A C 1
ATOM 620 O O . THR A 1 78 ? -7.332 -13.107 18.223 1.00 63.31 78 THR A O 1
ATOM 623 N N . SER A 1 79 ? -8.303 -13.411 16.221 1.00 62.50 79 SER A N 1
ATOM 624 C CA . SER A 1 79 ? -8.615 -14.842 16.382 1.00 62.50 79 SER A CA 1
ATOM 625 C C . SER A 1 79 ? -7.726 -15.637 15.423 1.00 62.50 79 SER A C 1
ATOM 627 O O . SER A 1 79 ? -7.671 -15.283 14.245 1.00 62.50 79 SER A O 1
ATOM 629 N N . ILE A 1 80 ? -7.003 -16.640 15.938 1.00 57.47 80 ILE A N 1
ATOM 630 C CA . ILE A 1 80 ? -6.119 -17.538 15.166 1.00 57.47 80 ILE A CA 1
ATOM 631 C C . ILE A 1 80 ? -6.943 -18.678 14.569 1.00 57.47 80 ILE A C 1
ATOM 633 O O . ILE A 1 80 ? -7.784 -19.226 15.318 1.00 57.47 80 ILE A O 1
#

pLDDT: mean 91.19, std 10.71, range [55.03, 98.5]

Sequence (80 aa):
PENPDLSRFDTRKVTNMFAMFRNIPNLTSLDLSNFDTHNVTTMTDMFKQDTNLWKLKLGSNAVLSRDTKLPEAPAFGTSI

Organism: NCBI:txid152331